Protein AF-A0A8J8CXN2-F1 (afdb_monomer_lite)

Radius of gyration: 13.0 Å; chains: 1; bounding box: 28×34×32 Å

pLDDT: mean 85.27, std 10.56, range [48.66, 95.94]

Foldseek 3Di:
DQVQQFFAFAPDPPFDAAPQPRDTDDAFAKWKFKWKDDVPGIYTPGIHHPVRADPDPPDDADAPMKIWIWIFGWHWDDDPPDITIGTHPIDTPDIGDHD

Structure (mmCIF, N/CA/C/O backbone):
data_AF-A0A8J8CXN2-F1
#
_entry.id   AF-A0A8J8CXN2-F1
#
loop_
_atom_site.group_PDB
_atom_site.id
_atom_site.type_symbol
_atom_site.label_atom_id
_atom_site.label_alt_id
_atom_site.label_comp_id
_atom_site.label_asym_id
_atom_site.label_entity_id
_atom_site.label_seq_id
_atom_site.pdbx_PDB_ins_code
_atom_site.Cartn_x
_atom_site.Cartn_y
_atom_site.Cartn_z
_atom_site.occupancy
_atom_site.B_iso_or_equiv
_atom_site.auth_seq_id
_atom_site.auth_comp_id
_atom_site.auth_asym_id
_atom_site.auth_atom_id
_atom_site.pdbx_PDB_model_num
ATOM 1 N N . MET A 1 1 ? -12.482 -5.252 -4.882 1.00 48.66 1 MET A N 1
ATOM 2 C CA . MET A 1 1 ? -11.534 -5.880 -3.932 1.00 48.66 1 MET A CA 1
ATOM 3 C C . MET A 1 1 ? -10.559 -4.883 -3.281 1.00 48.66 1 MET A C 1
ATOM 5 O O . MET A 1 1 ? -10.011 -5.231 -2.248 1.00 48.66 1 MET A O 1
ATOM 9 N N . ALA A 1 2 ? -10.402 -3.644 -3.782 1.00 48.72 2 ALA A N 1
ATOM 10 C CA . ALA A 1 2 ? -9.503 -2.621 -3.212 1.00 48.72 2 ALA A CA 1
ATOM 11 C C . ALA A 1 2 ? -9.882 -2.106 -1.803 1.00 48.72 2 ALA A C 1
ATOM 13 O O . ALA A 1 2 ? -9.014 -1.720 -1.028 1.00 48.72 2 ALA A O 1
ATOM 14 N N . THR A 1 3 ? -11.165 -2.157 -1.426 1.00 52.00 3 THR A N 1
ATOM 15 C CA . THR A 1 3 ? -11.666 -1.632 -0.140 1.00 52.00 3 THR A CA 1
ATOM 16 C C . THR A 1 3 ? -11.032 -2.291 1.088 1.00 52.00 3 THR A C 1
ATOM 18 O O . THR A 1 3 ? -11.015 -1.680 2.146 1.00 52.00 3 THR A O 1
ATOM 21 N N . ALA A 1 4 ? -10.513 -3.518 0.961 1.00 69.81 4 ALA A N 1
ATOM 22 C CA . ALA A 1 4 ? -9.899 -4.230 2.080 1.00 69.81 4 ALA A CA 1
ATOM 23 C C . ALA A 1 4 ? -8.498 -3.702 2.448 1.00 69.81 4 ALA A C 1
ATOM 25 O O . ALA A 1 4 ? -8.088 -3.884 3.587 1.00 69.81 4 ALA A O 1
ATOM 26 N N . LEU A 1 5 ? -7.774 -3.074 1.508 1.00 78.69 5 LEU A N 1
ATOM 27 C CA . LEU A 1 5 ? -6.427 -2.528 1.740 1.00 78.69 5 LEU A CA 1
ATOM 28 C C . LEU A 1 5 ? -6.448 -1.059 2.176 1.00 78.69 5 LEU A C 1
ATOM 30 O O . LEU A 1 5 ? -5.586 -0.635 2.944 1.00 78.69 5 LEU A O 1
ATOM 34 N N . THR A 1 6 ? -7.422 -0.275 1.716 1.00 80.31 6 THR A N 1
ATOM 35 C CA . THR A 1 6 ? -7.575 1.127 2.125 1.00 80.31 6 THR A CA 1
ATOM 36 C C . THR A 1 6 ? -7.796 1.248 3.630 1.00 80.31 6 THR A C 1
ATOM 38 O O . THR A 1 6 ? -8.584 0.510 4.214 1.00 80.31 6 THR A O 1
ATOM 41 N N . GLY A 1 7 ? -7.130 2.218 4.256 1.00 78.50 7 GLY A N 1
ATOM 42 C CA . GLY A 1 7 ? -7.203 2.441 5.698 1.00 78.50 7 GLY A CA 1
ATOM 43 C C . GLY A 1 7 ? -6.317 1.502 6.513 1.00 78.50 7 GLY A C 1
ATOM 44 O O . GLY A 1 7 ? -6.316 1.588 7.738 1.00 78.50 7 GLY A O 1
ATOM 45 N N . THR A 1 8 ? -5.535 0.637 5.857 1.00 82.75 8 THR A N 1
ATOM 46 C CA . THR A 1 8 ? -4.540 -0.176 6.557 1.00 82.75 8 THR A CA 1
ATOM 47 C C . THR A 1 8 ? -3.479 0.741 7.152 1.00 82.75 8 THR A C 1
ATOM 49 O O . THR A 1 8 ? -2.902 1.591 6.464 1.00 82.75 8 THR A O 1
ATOM 52 N N . ARG A 1 9 ? -3.231 0.574 8.451 1.00 82.94 9 ARG A N 1
ATOM 53 C CA . ARG A 1 9 ? -2.203 1.320 9.169 1.00 82.94 9 ARG A CA 1
ATOM 54 C C . ARG A 1 9 ? -0.819 0.918 8.668 1.00 82.94 9 ARG A C 1
ATOM 56 O O . ARG A 1 9 ? -0.520 -0.263 8.515 1.00 82.94 9 ARG A O 1
ATOM 63 N N . VAL A 1 10 ? 0.036 1.913 8.468 1.00 80.81 10 VAL A N 1
ATOM 64 C CA . VAL A 1 10 ? 1.449 1.708 8.154 1.00 80.81 10 VAL A CA 1
ATOM 65 C C . VAL A 1 10 ? 2.229 1.791 9.460 1.00 80.81 10 VAL A C 1
ATOM 67 O O . VAL A 1 10 ? 2.353 2.871 10.035 1.00 80.81 10 VAL A O 1
ATOM 70 N N . ASP A 1 11 ? 2.703 0.651 9.964 1.00 67.50 11 ASP A N 1
ATOM 71 C CA . ASP A 1 11 ? 3.431 0.588 11.235 1.00 67.50 11 ASP A CA 1
ATOM 72 C C . ASP A 1 11 ? 4.941 0.503 10.982 1.00 67.50 11 ASP A C 1
ATOM 74 O O . ASP A 1 11 ? 5.477 -0.539 10.619 1.00 67.50 11 ASP A O 1
ATOM 78 N N . VAL A 1 12 ? 5.625 1.638 11.109 1.00 56.72 12 VAL A N 1
ATOM 79 C CA . VAL A 1 12 ? 7.057 1.807 10.774 1.00 56.72 12 VAL A CA 1
ATOM 80 C C . VAL A 1 12 ? 7.774 2.737 11.766 1.00 56.72 12 VAL A C 1
ATOM 82 O O . VAL A 1 12 ? 8.868 3.227 11.503 1.00 56.72 12 VAL A O 1
ATOM 85 N N . GLY A 1 13 ? 7.176 2.958 12.942 1.00 58.75 13 GLY A N 1
ATOM 86 C CA . GLY A 1 13 ? 7.683 3.867 13.976 1.00 58.75 13 GLY A CA 1
ATOM 87 C C . GLY A 1 13 ? 7.145 5.298 13.840 1.00 58.75 13 GLY A C 1
ATOM 88 O O . GLY A 1 13 ? 6.039 5.504 13.348 1.00 58.75 13 GLY A O 1
ATOM 89 N N . GLU A 1 14 ? 7.917 6.296 14.291 1.00 58.78 14 GLU A N 1
ATOM 90 C CA . GLU A 1 14 ? 7.521 7.722 14.276 1.00 58.78 14 GLU A CA 1
ATOM 91 C C . GLU A 1 14 ? 7.402 8.322 12.859 1.00 58.78 14 GLU A C 1
ATOM 93 O O . GLU A 1 14 ? 6.884 9.423 12.690 1.00 58.78 14 GLU A O 1
ATOM 98 N N . SER A 1 15 ? 7.911 7.639 11.828 1.00 70.25 15 SER A N 1
ATOM 99 C CA . SER A 1 15 ? 7.906 8.105 10.433 1.00 70.25 15 SER A CA 1
ATOM 100 C C . SER A 1 15 ? 7.911 6.929 9.455 1.00 70.25 15 SER A C 1
ATOM 102 O O . SER A 1 15 ? 8.500 5.894 9.748 1.00 70.25 15 SER A O 1
ATOM 104 N N . VAL A 1 16 ? 7.264 7.087 8.291 1.00 85.25 16 VAL A N 1
ATOM 105 C CA . VAL A 1 16 ? 7.311 6.082 7.215 1.00 85.25 16 VAL A CA 1
ATOM 106 C C . VAL A 1 16 ? 8.520 6.331 6.328 1.00 85.25 16 VAL A C 1
ATOM 108 O O . VAL A 1 16 ? 8.712 7.447 5.851 1.00 85.25 16 VAL A O 1
ATOM 111 N N . HIS A 1 17 ? 9.313 5.283 6.100 1.00 90.88 17 HIS A N 1
ATOM 112 C CA . HIS A 1 17 ? 10.535 5.331 5.298 1.00 90.88 17 HIS A CA 1
ATOM 113 C C . HIS A 1 17 ? 10.459 4.376 4.113 1.00 90.88 17 HIS A C 1
ATOM 115 O O . HIS A 1 17 ? 9.802 3.334 4.161 1.00 90.88 17 HIS A O 1
ATOM 121 N N . CYS A 1 18 ? 11.161 4.734 3.046 1.00 92.81 18 CYS A N 1
ATOM 122 C CA . CYS A 1 18 ? 11.373 3.884 1.890 1.00 92.81 18 CYS A CA 1
ATOM 123 C C . CYS A 1 18 ? 12.318 2.732 2.237 1.00 92.81 18 CYS A C 1
ATOM 125 O O . CYS A 1 18 ? 13.470 2.970 2.584 1.00 92.81 18 CYS A O 1
ATOM 127 N N . VAL A 1 19 ? 11.901 1.488 2.014 1.00 92.38 19 VAL A N 1
ATOM 128 C CA . VAL A 1 19 ? 12.772 0.316 2.216 1.00 92.38 19 VAL A CA 1
ATOM 129 C C . VAL A 1 19 ? 14.017 0.347 1.315 1.00 92.38 19 VAL A C 1
ATOM 131 O O . VAL A 1 19 ? 15.062 -0.163 1.702 1.00 92.38 19 VAL A O 1
ATOM 134 N N . GLY A 1 20 ? 13.931 0.939 0.118 1.00 91.56 20 GLY A N 1
ATOM 135 C CA . GLY A 1 20 ? 15.036 0.936 -0.849 1.00 91.56 20 GLY A CA 1
ATOM 136 C C . GLY A 1 20 ? 16.092 2.028 -0.651 1.00 91.56 20 GLY A C 1
ATOM 137 O O . GLY A 1 20 ? 17.237 1.833 -1.050 1.00 91.56 20 GLY A O 1
ATOM 138 N N . CYS A 1 21 ? 15.733 3.176 -0.069 1.00 92.69 21 CYS A N 1
ATOM 139 C CA . CYS A 1 21 ? 16.641 4.327 0.047 1.00 92.69 21 CYS A CA 1
ATOM 140 C C . CYS A 1 21 ? 16.600 5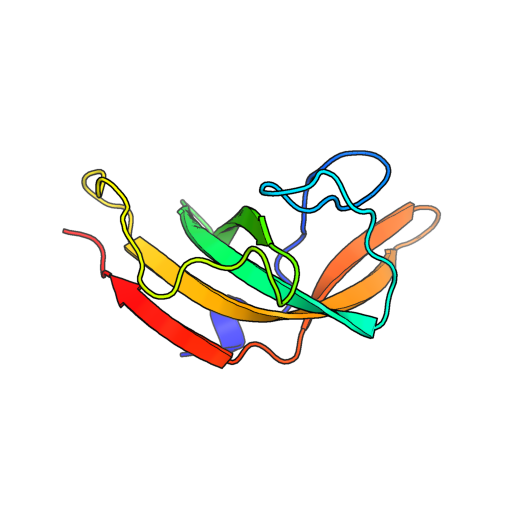.051 1.399 1.00 92.69 21 CYS A C 1
ATOM 142 O O . CYS A 1 21 ? 17.274 6.066 1.546 1.00 92.69 21 CYS A O 1
ATOM 144 N N . ASP A 1 22 ? 15.793 4.573 2.350 1.00 91.00 22 ASP A N 1
ATOM 145 C CA . ASP A 1 22 ? 15.572 5.178 3.674 1.00 91.00 22 ASP A CA 1
ATOM 146 C C . ASP A 1 22 ? 15.021 6.622 3.639 1.00 91.00 22 ASP A C 1
ATOM 148 O O . ASP A 1 22 ? 15.032 7.361 4.621 1.00 91.00 22 ASP A O 1
ATOM 152 N N . GLY A 1 23 ? 14.511 7.053 2.480 1.00 90.44 23 GLY A N 1
ATOM 153 C CA . GLY A 1 23 ? 13.853 8.346 2.325 1.00 90.44 23 GLY A CA 1
ATOM 154 C C . GLY A 1 23 ? 12.554 8.415 3.128 1.00 90.44 23 GLY A C 1
ATOM 155 O O . GLY A 1 23 ? 11.742 7.492 3.078 1.00 90.44 23 GLY A O 1
ATOM 156 N N . ARG A 1 24 ? 12.343 9.527 3.837 1.00 91.62 24 ARG A N 1
ATOM 157 C CA . ARG A 1 24 ? 11.139 9.784 4.641 1.00 91.62 24 ARG A CA 1
ATOM 158 C C . ARG A 1 24 ? 9.947 10.169 3.775 1.00 91.62 24 ARG A C 1
ATOM 160 O O . ARG A 1 24 ? 10.087 10.955 2.840 1.00 91.62 24 ARG A O 1
ATOM 167 N N . PHE A 1 25 ? 8.769 9.690 4.157 1.00 90.81 25 PHE A N 1
ATOM 168 C CA . PHE A 1 25 ? 7.498 10.088 3.569 1.00 90.81 25 PHE A CA 1
ATOM 169 C C . PHE A 1 25 ? 6.657 10.928 4.522 1.00 90.81 25 PHE A C 1
ATOM 171 O O . PHE A 1 25 ? 6.750 10.829 5.748 1.00 90.81 25 PHE A O 1
ATOM 178 N N . HIS A 1 26 ? 5.801 11.739 3.915 1.00 89.75 26 HIS A N 1
ATOM 179 C CA . HIS A 1 26 ? 4.851 12.615 4.581 1.00 89.75 26 HIS A CA 1
ATOM 180 C C . HIS A 1 26 ? 3.437 12.313 4.075 1.00 89.75 26 HIS A C 1
ATOM 182 O O . HIS A 1 26 ? 3.250 11.528 3.143 1.00 89.75 26 HIS A O 1
ATOM 188 N N . GLU A 1 27 ? 2.442 12.949 4.684 1.00 90.81 27 GLU A N 1
ATOM 189 C CA . GLU A 1 27 ? 1.075 12.936 4.170 1.00 90.81 27 GLU A CA 1
ATOM 190 C C . GLU A 1 27 ? 1.022 13.372 2.695 1.00 90.81 27 GLU A C 1
ATOM 192 O O . GLU A 1 27 ? 1.748 14.272 2.271 1.00 90.81 27 GLU A O 1
ATOM 197 N N . GLY A 1 28 ? 0.170 12.718 1.909 1.00 90.56 28 GLY A N 1
ATOM 198 C CA . GLY A 1 28 ? 0.008 12.935 0.475 1.00 90.56 28 GLY A CA 1
ATOM 199 C C . GLY A 1 28 ? 1.105 12.309 -0.389 1.00 90.56 28 GLY A C 1
ATOM 200 O O . GLY A 1 28 ? 1.031 12.403 -1.612 1.00 90.56 28 GLY A O 1
ATOM 201 N N . ALA A 1 29 ? 2.127 11.678 0.202 1.00 91.81 29 ALA A N 1
ATOM 202 C CA . ALA A 1 29 ? 3.195 11.064 -0.577 1.00 91.81 29 ALA A CA 1
ATOM 203 C C . ALA A 1 29 ? 2.677 9.835 -1.349 1.00 91.81 29 ALA A C 1
ATOM 205 O O . ALA A 1 29 ? 2.081 8.945 -0.727 1.00 91.81 29 ALA A O 1
ATOM 206 N N . PRO A 1 30 ? 2.933 9.748 -2.670 1.00 94.50 30 PRO A N 1
ATOM 207 C CA . PRO A 1 30 ? 2.682 8.534 -3.429 1.00 94.50 30 PRO A CA 1
ATOM 208 C C . PRO A 1 30 ? 3.705 7.470 -3.033 1.00 94.50 30 PRO A C 1
ATOM 210 O O . PRO A 1 30 ? 4.910 7.735 -2.966 1.00 94.50 30 PRO A O 1
ATOM 213 N N . VAL A 1 31 ? 3.220 6.263 -2.778 1.00 94.88 31 VAL A N 1
ATOM 214 C CA . VAL A 1 31 ? 4.032 5.122 -2.364 1.00 94.88 31 VAL A CA 1
ATOM 215 C C . VAL A 1 31 ? 3.584 3.857 -3.076 1.00 94.88 31 VAL A C 1
ATOM 217 O O . VAL A 1 31 ? 2.426 3.706 -3.457 1.00 94.88 31 VAL A O 1
ATOM 220 N N . THR A 1 32 ? 4.500 2.908 -3.186 1.00 95.94 32 THR A N 1
ATOM 221 C CA . THR A 1 32 ? 4.165 1.523 -3.508 1.00 95.94 32 THR A CA 1
ATOM 222 C C . THR A 1 32 ? 4.306 0.696 -2.245 1.00 95.94 32 THR A C 1
ATOM 224 O O . THR A 1 32 ? 5.293 0.821 -1.519 1.00 95.94 32 THR A O 1
ATOM 227 N N . VAL A 1 33 ? 3.331 -0.160 -1.967 1.00 93.62 33 VAL A N 1
ATOM 228 C CA . VAL A 1 33 ? 3.329 -1.030 -0.796 1.00 93.62 33 VAL A CA 1
ATOM 229 C C . VAL A 1 33 ? 3.299 -2.493 -1.194 1.00 93.62 33 VAL A C 1
ATOM 231 O O . VAL A 1 33 ? 2.623 -2.887 -2.144 1.00 93.62 33 VAL A O 1
ATOM 234 N N . ILE A 1 34 ? 4.018 -3.303 -0.421 1.00 93.19 34 ILE A N 1
ATOM 235 C CA . ILE A 1 34 ? 3.788 -4.744 -0.371 1.00 93.19 34 ILE A CA 1
ATOM 236 C C . ILE A 1 34 ? 3.003 -5.021 0.901 1.00 93.19 34 ILE A C 1
ATOM 238 O O . ILE A 1 34 ? 3.465 -4.723 2.006 1.00 93.19 34 ILE A O 1
ATOM 242 N N . ALA A 1 35 ? 1.816 -5.585 0.725 1.00 91.62 35 ALA A N 1
ATOM 243 C CA . ALA A 1 35 ? 0.890 -5.888 1.798 1.00 91.62 35 ALA A CA 1
ATOM 244 C C . ALA A 1 35 ? 0.585 -7.382 1.829 1.00 91.62 35 ALA A C 1
ATOM 246 O O . ALA A 1 35 ? 0.476 -8.027 0.785 1.00 91.62 35 ALA A O 1
ATOM 247 N N . ARG A 1 36 ? 0.409 -7.932 3.025 1.00 90.00 36 ARG A N 1
ATOM 248 C CA . ARG A 1 36 ? 0.147 -9.352 3.245 1.00 90.00 36 ARG A CA 1
ATOM 249 C C . ARG A 1 36 ? -1.125 -9.534 4.055 1.00 90.00 36 ARG A C 1
ATOM 251 O O . ARG A 1 36 ? -1.362 -8.800 5.009 1.00 90.00 36 ARG A O 1
ATOM 258 N N . THR A 1 37 ? -1.948 -10.509 3.693 1.00 88.69 37 THR A N 1
ATOM 259 C CA . THR A 1 37 ? -3.138 -10.835 4.485 1.00 88.69 37 THR A CA 1
ATOM 260 C C . THR A 1 37 ? -2.741 -11.522 5.786 1.00 88.69 37 THR A C 1
ATOM 262 O O . THR A 1 37 ? -1.972 -12.483 5.758 1.00 88.69 37 THR A O 1
ATOM 265 N N . ARG A 1 38 ? -3.339 -11.100 6.898 1.00 83.12 38 ARG A N 1
ATOM 266 C CA . ARG A 1 38 ? -3.296 -11.770 8.203 1.00 83.12 38 ARG A CA 1
ATOM 267 C C . ARG A 1 38 ? -4.707 -11.971 8.749 1.00 83.12 38 ARG A C 1
ATOM 269 O O . ARG A 1 38 ? -5.687 -11.473 8.193 1.00 83.12 38 ARG A O 1
ATOM 276 N N . THR A 1 39 ? -4.829 -12.711 9.849 1.00 77.38 39 THR A N 1
ATOM 277 C CA . THR A 1 39 ? -6.110 -12.901 10.539 1.00 77.38 39 THR A CA 1
ATOM 278 C C . THR A 1 39 ? -6.710 -11.545 10.916 1.00 77.38 39 THR A C 1
ATOM 280 O O . THR A 1 39 ? -6.228 -10.885 11.830 1.00 77.38 39 THR A O 1
ATOM 283 N N . GLY A 1 40 ? -7.770 -11.138 10.212 1.00 74.88 40 GLY A N 1
ATOM 284 C CA . GLY A 1 40 ? -8.491 -9.890 10.475 1.00 74.88 40 GLY A CA 1
ATOM 285 C C . GLY A 1 40 ? -8.157 -8.709 9.558 1.00 74.88 40 GLY A C 1
ATOM 286 O O . GLY A 1 40 ? -8.772 -7.660 9.731 1.00 74.88 40 GLY A O 1
ATOM 287 N N . GLY A 1 41 ? -7.261 -8.850 8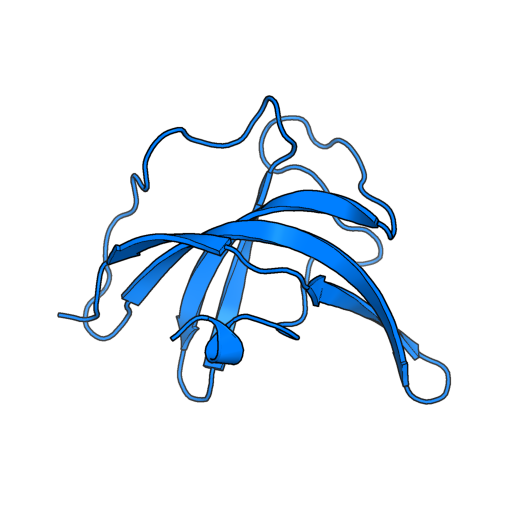.572 1.00 84.56 41 GLY A N 1
ATOM 288 C CA . GLY A 1 41 ? -7.003 -7.767 7.620 1.00 84.56 41 GLY A CA 1
ATOM 289 C C . GLY A 1 41 ? -5.713 -7.901 6.819 1.00 84.56 41 GLY A C 1
ATOM 290 O O . GLY A 1 41 ? -5.234 -9.001 6.542 1.00 84.56 41 GLY A O 1
ATOM 291 N N . TRP A 1 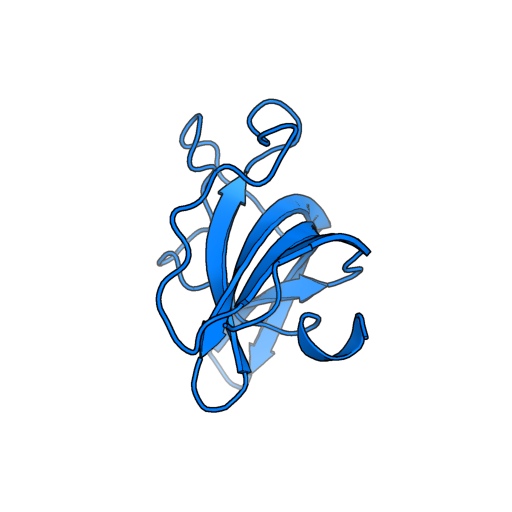42 ? -5.172 -6.754 6.431 1.00 87.31 42 TRP A N 1
ATOM 292 C CA . TRP A 1 42 ? -3.893 -6.633 5.745 1.00 87.31 42 TRP A CA 1
ATOM 293 C C . TRP A 1 42 ? -2.873 -5.992 6.667 1.00 87.31 42 TRP A C 1
ATOM 295 O O . TRP A 1 42 ? -3.206 -5.065 7.395 1.00 87.31 42 TRP A O 1
ATOM 305 N N . ASP A 1 43 ? -1.632 -6.445 6.564 1.00 88.19 43 ASP A N 1
ATOM 306 C CA . ASP A 1 43 ? -0.480 -5.788 7.160 1.00 88.19 43 ASP A CA 1
ATOM 307 C C . ASP A 1 43 ? 0.408 -5.252 6.037 1.00 88.19 43 ASP A C 1
ATOM 309 O O . ASP A 1 43 ? 0.712 -5.963 5.074 1.00 88.19 43 ASP A O 1
ATOM 313 N N . ILE A 1 44 ? 0.836 -3.996 6.155 1.00 89.75 44 ILE A N 1
ATOM 314 C CA . ILE A 1 44 ? 1.827 -3.414 5.247 1.00 89.75 44 ILE A CA 1
ATOM 315 C C . ILE A 1 44 ? 3.215 -3.886 5.688 1.00 89.75 44 ILE A C 1
ATOM 317 O O . ILE A 1 44 ? 3.668 -3.539 6.775 1.00 89.75 44 ILE A O 1
ATOM 321 N N . GLU A 1 45 ? 3.898 -4.672 4.854 1.00 89.19 45 GLU A N 1
ATOM 322 C CA . GLU A 1 45 ? 5.231 -5.207 5.174 1.00 89.19 45 GLU A CA 1
ATOM 323 C C . GLU A 1 45 ? 6.353 -4.283 4.709 1.00 89.19 45 GLU A C 1
ATOM 325 O O . GLU A 1 45 ? 7.408 -4.207 5.339 1.00 89.19 45 GLU A O 1
ATOM 330 N N . ARG A 1 46 ? 6.163 -3.628 3.559 1.00 91.75 46 ARG A N 1
ATOM 331 C CA . ARG A 1 46 ? 7.178 -2.774 2.937 1.00 91.75 46 ARG A CA 1
ATOM 332 C C . ARG A 1 46 ? 6.523 -1.587 2.259 1.00 91.75 46 ARG A C 1
ATOM 334 O O . ARG A 1 46 ? 5.479 -1.736 1.626 1.00 91.75 46 ARG A O 1
ATOM 341 N N . VAL A 1 47 ? 7.186 -0.440 2.350 1.00 93.19 47 VAL A N 1
ATOM 342 C CA . VAL A 1 47 ? 6.802 0.800 1.675 1.00 93.19 47 VAL A CA 1
ATOM 343 C C . VAL A 1 47 ? 7.978 1.275 0.835 1.00 93.19 47 VAL A C 1
ATOM 345 O O . VAL A 1 47 ? 9.117 1.310 1.302 1.00 93.19 47 VAL A O 1
ATOM 348 N N . PHE A 1 48 ? 7.710 1.637 -0.410 1.00 94.75 48 PHE A N 1
ATOM 349 C CA . PHE A 1 48 ? 8.697 2.097 -1.371 1.00 94.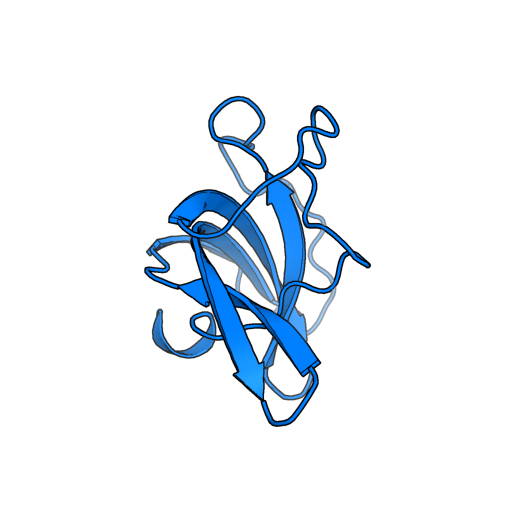75 48 PHE A CA 1
ATOM 350 C C . PHE A 1 48 ? 8.290 3.449 -1.935 1.00 94.75 48 PHE A C 1
ATOM 352 O O . PHE A 1 48 ? 7.110 3.731 -2.137 1.00 94.75 48 PHE A O 1
ATOM 359 N N . GLY A 1 49 ? 9.294 4.271 -2.219 1.00 94.00 49 GLY A N 1
ATOM 360 C CA . GLY A 1 49 ? 9.108 5.490 -2.993 1.00 94.00 49 GLY A CA 1
ATOM 361 C C . GLY A 1 49 ? 9.039 5.176 -4.489 1.00 94.00 49 GLY A C 1
ATOM 362 O O . GLY A 1 49 ? 9.448 4.085 -4.897 1.00 94.00 49 GLY A O 1
ATOM 363 N N . PRO A 1 50 ? 8.627 6.146 -5.322 1.00 89.25 50 PRO A N 1
ATOM 364 C CA . PRO A 1 50 ? 8.391 5.938 -6.756 1.00 89.25 50 PRO A CA 1
ATOM 365 C C . PRO A 1 50 ? 9.580 5.354 -7.536 1.00 89.25 50 PRO A C 1
ATOM 367 O O . PRO A 1 50 ? 9.395 4.676 -8.538 1.00 89.25 50 PRO A O 1
ATOM 370 N N . HIS A 1 51 ? 10.811 5.606 -7.084 1.00 92.06 51 HIS A N 1
ATOM 371 C CA . HIS A 1 51 ? 12.034 5.136 -7.749 1.00 92.06 51 HIS A CA 1
ATOM 372 C C . HIS A 1 51 ? 12.610 3.841 -7.167 1.00 92.06 51 HIS A C 1
ATOM 374 O O . HIS A 1 51 ? 13.576 3.307 -7.703 1.00 92.06 51 HIS A O 1
ATOM 380 N N . CYS A 1 52 ? 12.063 3.364 -6.050 1.00 95.00 52 CYS A N 1
ATOM 381 C CA . CYS A 1 52 ? 12.558 2.185 -5.340 1.00 95.00 52 CYS A CA 1
ATOM 382 C C . CYS A 1 52 ? 11.571 1.018 -5.383 1.00 95.00 52 CYS A C 1
ATOM 384 O O . CYS A 1 52 ? 11.888 -0.058 -4.878 1.00 95.00 52 CYS A O 1
ATOM 386 N N . ALA A 1 53 ? 10.369 1.248 -5.911 1.00 92.94 53 ALA A N 1
ATOM 387 C CA . ALA A 1 53 ? 9.335 0.239 -6.004 1.00 92.94 53 ALA A CA 1
ATOM 388 C C . ALA A 1 53 ? 9.790 -0.915 -6.913 1.00 92.94 53 ALA A C 1
ATOM 390 O O . ALA A 1 53 ? 10.334 -0.666 -7.993 1.00 92.94 53 ALA A O 1
ATOM 391 N N . PRO A 1 54 ? 9.579 -2.174 -6.500 1.00 92.25 54 PRO A N 1
ATOM 392 C CA . PRO A 1 54 ? 9.798 -3.303 -7.389 1.00 92.25 54 PRO A CA 1
ATOM 393 C C . PRO A 1 54 ? 8.762 -3.281 -8.520 1.00 92.25 54 PRO A C 1
ATOM 395 O O . PRO A 1 54 ? 7.611 -2.903 -8.305 1.00 92.25 54 PRO A O 1
ATOM 398 N N . ALA A 1 55 ? 9.168 -3.713 -9.714 1.00 88.81 55 ALA A N 1
ATOM 399 C CA . ALA A 1 55 ? 8.271 -3.804 -10.868 1.00 88.81 55 ALA A CA 1
ATOM 400 C C . ALA A 1 55 ? 7.248 -4.944 -10.733 1.00 88.81 55 ALA A C 1
ATOM 402 O O . ALA A 1 55 ? 6.156 -4.867 -11.287 1.00 88.81 55 ALA A O 1
ATOM 403 N N . GLU A 1 56 ? 7.609 -5.996 -9.997 1.00 89.31 56 GLU A N 1
ATOM 404 C CA . GLU A 1 56 ? 6.821 -7.216 -9.844 1.00 89.31 56 GLU A CA 1
ATOM 405 C C . GLU A 1 56 ? 6.904 -7.722 -8.403 1.00 89.31 56 GLU A C 1
ATOM 407 O O . GLU A 1 56 ? 7.855 -7.438 -7.663 1.00 89.31 56 GLU A O 1
ATOM 412 N N . LEU A 1 57 ? 5.907 -8.495 -7.980 1.00 88.00 57 LEU A N 1
ATOM 413 C CA . LEU A 1 57 ? 5.852 -9.021 -6.625 1.00 88.00 57 LEU A CA 1
ATOM 414 C C . LEU A 1 57 ? 6.748 -10.263 -6.462 1.00 88.00 57 LEU A C 1
ATOM 416 O O . LEU A 1 57 ? 6.282 -11.403 -6.492 1.00 88.00 57 LEU A O 1
ATOM 420 N N . GLU A 1 58 ? 8.040 -10.070 -6.223 1.00 82.31 58 GLU A N 1
ATOM 421 C CA . GLU A 1 58 ? 8.989 -11.152 -5.916 1.00 82.31 58 GLU A CA 1
ATOM 422 C C . GLU A 1 58 ? 8.982 -11.497 -4.417 1.00 82.31 58 GLU A C 1
ATOM 424 O O . GLU A 1 58 ? 9.786 -11.008 -3.622 1.00 82.31 58 GLU A O 1
ATOM 429 N N . VAL A 1 59 ? 8.023 -12.323 -3.994 1.00 74.38 59 VAL A N 1
ATOM 430 C CA . VAL A 1 59 ? 7.895 -12.759 -2.594 1.00 74.38 59 VAL A CA 1
ATOM 431 C C . VAL A 1 59 ? 7.662 -14.260 -2.491 1.00 74.38 59 VAL A C 1
ATOM 433 O O . VAL A 1 59 ? 6.831 -14.827 -3.208 1.00 74.38 59 VAL A O 1
ATOM 436 N N . ASP A 1 60 ? 8.342 -14.881 -1.528 1.00 70.06 60 ASP A N 1
ATOM 437 C CA . ASP A 1 60 ? 8.029 -16.237 -1.096 1.00 70.06 60 ASP A CA 1
ATOM 438 C C . ASP A 1 60 ? 6.664 -16.238 -0.401 1.00 70.06 60 ASP A C 1
ATOM 440 O O . ASP A 1 60 ? 6.456 -15.628 0.659 1.00 70.06 60 ASP A O 1
ATOM 444 N N . ARG A 1 61 ? 5.698 -16.910 -1.035 1.00 67.31 61 ARG A N 1
ATOM 445 C CA . ARG A 1 61 ? 4.376 -17.138 -0.449 1.00 67.31 61 ARG A CA 1
ATOM 446 C C . ARG A 1 61 ? 4.523 -18.083 0.741 1.00 67.31 61 ARG A C 1
ATOM 448 O O . ARG A 1 61 ? 5.187 -19.110 0.629 1.00 67.31 61 ARG A O 1
ATOM 455 N N . ARG A 1 62 ? 3.869 -17.752 1.852 1.00 73.69 62 ARG A N 1
ATOM 456 C CA . ARG A 1 62 ? 3.654 -18.688 2.961 1.00 73.69 62 ARG A CA 1
ATOM 457 C C . ARG A 1 62 ? 2.253 -19.276 2.822 1.00 73.69 62 ARG A C 1
ATOM 459 O O . ARG A 1 62 ? 1.363 -18.610 2.291 1.00 73.69 62 ARG A O 1
ATOM 466 N N . ASP A 1 63 ? 2.069 -20.514 3.262 1.00 74.50 63 ASP A N 1
ATOM 467 C CA . ASP A 1 63 ? 0.761 -21.169 3.203 1.00 74.50 63 ASP A CA 1
ATOM 468 C C . ASP A 1 63 ? -0.272 -20.382 4.025 1.00 74.50 63 ASP A C 1
ATOM 470 O O . ASP A 1 63 ? 0.027 -19.900 5.119 1.00 74.50 63 ASP A O 1
ATOM 474 N N . GLY A 1 64 ? -1.480 -20.219 3.478 1.00 80.19 64 GLY A N 1
ATOM 475 C CA . GLY A 1 64 ? -2.567 -19.471 4.119 1.00 80.19 64 GLY A CA 1
ATOM 476 C C . GLY A 1 64 ? -2.478 -17.939 4.048 1.00 80.19 64 GLY A C 1
ATOM 477 O O . GLY A 1 64 ? -3.402 -17.271 4.510 1.00 80.19 64 GLY A O 1
ATOM 478 N N . GLU A 1 65 ? -1.437 -17.361 3.441 1.00 86.50 65 GLU A N 1
ATOM 479 C CA . GLU A 1 65 ? -1.288 -15.908 3.282 1.00 86.50 65 GLU A CA 1
ATOM 480 C C . GLU A 1 65 ? -1.287 -15.513 1.802 1.00 86.50 65 GLU A C 1
ATOM 482 O O . GLU A 1 65 ? -0.613 -16.124 0.971 1.00 86.50 65 GLU A O 1
ATOM 487 N N . GLY A 1 66 ? -2.014 -14.452 1.465 1.00 89.25 66 GLY A N 1
ATOM 488 C CA . GLY A 1 66 ? -1.906 -13.794 0.176 1.00 89.25 66 GLY A CA 1
ATOM 489 C C . GLY A 1 66 ? -1.097 -12.507 0.275 1.00 89.25 66 GLY A C 1
ATOM 490 O O . GLY A 1 66 ? -1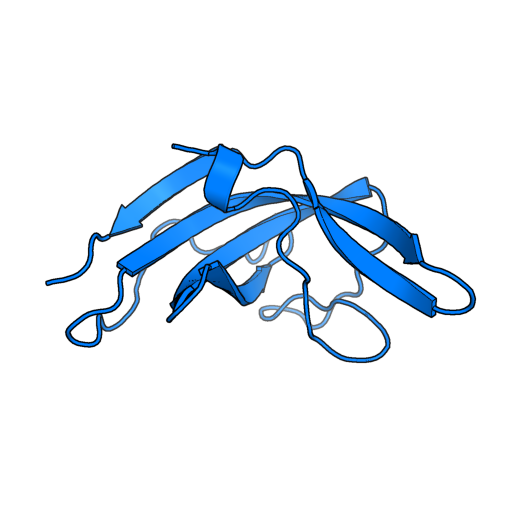.026 -11.879 1.332 1.00 89.25 66 GLY A O 1
ATOM 491 N N . VAL A 1 67 ? -0.483 -12.109 -0.836 1.00 91.94 67 VAL A N 1
ATOM 492 C CA . VAL A 1 67 ? 0.377 -10.923 -0.909 1.00 91.94 67 VAL A CA 1
ATOM 493 C C . VAL A 1 67 ? -0.016 -10.048 -2.096 1.00 91.94 67 VAL A C 1
ATOM 495 O O . VAL A 1 67 ? -0.230 -10.558 -3.195 1.00 91.94 67 VAL A O 1
ATOM 498 N N . ALA A 1 68 ? -0.114 -8.739 -1.879 1.00 92.38 68 ALA A N 1
ATOM 499 C CA . ALA A 1 68 ? -0.423 -7.740 -2.894 1.00 92.38 68 ALA A CA 1
ATOM 500 C C . ALA A 1 68 ? 0.729 -6.746 -3.064 1.00 92.38 68 ALA A C 1
ATOM 502 O O . ALA A 1 68 ? 1.353 -6.339 -2.083 1.00 92.38 68 ALA A O 1
ATOM 503 N N . LEU A 1 69 ? 0.950 -6.331 -4.309 1.00 93.94 69 LEU A N 1
ATOM 504 C CA . LEU A 1 69 ? 1.689 -5.130 -4.676 1.00 93.94 69 LEU A CA 1
ATOM 505 C C . LEU A 1 69 ? 0.663 -4.065 -5.066 1.00 93.94 69 LEU A C 1
ATOM 507 O O . LEU A 1 69 ? -0.196 -4.326 -5.912 1.00 93.94 69 LEU A O 1
ATOM 511 N N . ALA A 1 70 ? 0.727 -2.888 -4.453 1.00 94.25 70 ALA A N 1
ATOM 512 C CA . ALA A 1 70 ? -0.226 -1.820 -4.725 1.00 94.25 70 ALA A CA 1
ATOM 513 C C . ALA A 1 70 ? 0.437 -0.445 -4.717 1.00 94.25 70 ALA A C 1
ATOM 515 O O . ALA A 1 70 ? 1.332 -0.188 -3.914 1.00 94.25 70 ALA A O 1
ATOM 516 N N . GLU A 1 71 ? -0.041 0.444 -5.576 1.00 95.06 71 GLU A N 1
ATOM 517 C CA . GLU A 1 71 ? 0.191 1.879 -5.453 1.00 95.06 71 GLU A CA 1
ATOM 518 C C . GLU A 1 71 ? -0.821 2.469 -4.474 1.00 95.06 71 GLU A C 1
ATOM 520 O O . GLU A 1 71 ? -1.956 2.000 -4.366 1.00 95.06 71 GLU A O 1
ATOM 525 N N . ALA A 1 72 ? -0.393 3.465 -3.708 1.00 94.88 72 ALA A N 1
ATOM 526 C CA . ALA A 1 72 ? -1.216 4.134 -2.718 1.00 94.88 72 ALA A CA 1
ATOM 527 C C . ALA A 1 72 ? -0.694 5.547 -2.435 1.00 94.88 72 ALA A C 1
ATOM 529 O O . ALA A 1 72 ? 0.404 5.937 -2.829 1.00 94.88 72 ALA A O 1
ATOM 530 N N . GLU A 1 73 ? -1.475 6.300 -1.676 1.00 94.31 73 GLU A N 1
ATOM 531 C CA . GLU A 1 73 ? -1.081 7.566 -1.070 1.00 94.31 73 GLU A CA 1
ATOM 532 C C . GLU A 1 73 ? -1.095 7.422 0.455 1.00 94.31 73 GLU A C 1
ATOM 534 O O . GLU A 1 73 ? -1.901 6.674 1.010 1.00 94.31 73 GLU A O 1
ATOM 539 N N . LEU A 1 74 ? -0.210 8.128 1.153 1.00 91.50 74 LEU A N 1
ATOM 540 C CA . LEU A 1 74 ? -0.217 8.166 2.616 1.00 91.50 74 LEU A CA 1
ATOM 541 C C . LEU A 1 74 ? -1.160 9.259 3.124 1.00 91.50 74 LEU A C 1
ATOM 543 O O . LEU A 1 74 ? -1.070 10.403 2.698 1.00 91.50 74 LEU A O 1
ATOM 547 N N . ALA A 1 75 ? -2.028 8.931 4.076 1.00 91.00 75 ALA A N 1
ATOM 548 C CA . ALA A 1 75 ? -2.889 9.887 4.766 1.00 91.00 75 ALA A CA 1
ATOM 549 C C . ALA A 1 75 ? -2.603 9.873 6.268 1.00 91.00 75 ALA A C 1
ATOM 551 O O . ALA A 1 75 ? -2.382 8.803 6.845 1.00 91.00 75 ALA A O 1
ATOM 552 N N . VAL A 1 76 ? -2.650 11.043 6.908 1.00 88.94 76 VAL A N 1
ATOM 553 C CA . 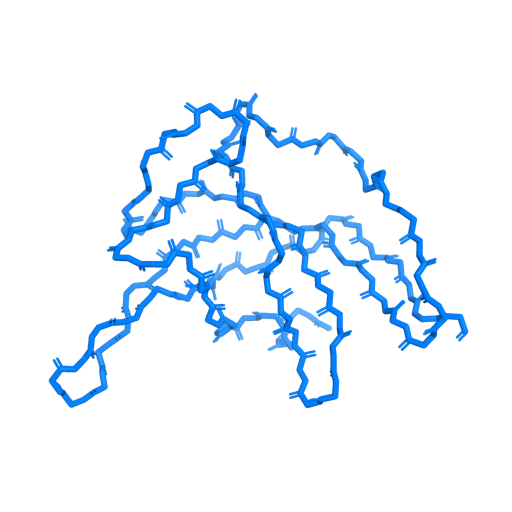VAL A 1 76 ? -2.582 11.129 8.368 1.00 88.94 76 VAL A CA 1
ATOM 554 C C . VAL A 1 76 ? -3.994 11.070 8.930 1.00 88.94 76 VAL A C 1
ATOM 556 O O . VAL A 1 76 ? -4.885 11.807 8.516 1.00 88.94 76 VAL A O 1
ATOM 559 N N . VAL A 1 77 ? -4.203 10.191 9.905 1.00 86.38 77 VAL A N 1
ATOM 560 C CA . VAL A 1 77 ? -5.473 10.077 10.620 1.00 86.38 77 VAL A CA 1
ATOM 561 C C . VAL A 1 77 ? -5.261 10.318 12.099 1.00 86.38 77 VAL A C 1
ATOM 563 O O . VAL A 1 77 ? -4.412 9.704 12.743 1.00 86.38 77 VAL A O 1
ATOM 566 N N . LEU A 1 78 ? -6.064 11.236 12.629 1.00 83.12 78 LEU A N 1
ATOM 567 C CA . LEU A 1 78 ? -6.071 11.606 14.034 1.00 83.12 78 LEU A CA 1
ATOM 568 C C . LEU A 1 78 ? -7.149 10.805 14.763 1.00 83.12 78 LEU A C 1
ATOM 570 O O . LEU A 1 78 ? -8.315 10.816 14.371 1.00 83.12 78 LEU A O 1
ATOM 574 N N . SER A 1 79 ? -6.765 10.138 15.847 1.00 81.69 79 SER A N 1
ATOM 575 C CA . SER A 1 79 ? -7.689 9.461 16.756 1.00 81.69 79 SER A CA 1
ATOM 576 C C . SER A 1 79 ? -7.346 9.842 18.192 1.00 81.69 79 SER A C 1
ATOM 578 O O . SER A 1 79 ? -6.369 9.361 18.770 1.00 81.69 79 SER A O 1
ATOM 580 N N . GLY A 1 80 ? -8.145 10.738 18.773 1.00 84.31 80 GLY A N 1
ATOM 581 C CA . GLY A 1 80 ? -7.861 11.322 20.083 1.00 84.31 80 GLY A CA 1
ATOM 582 C C . GLY A 1 80 ? -6.587 12.171 20.051 1.00 84.31 80 GLY A C 1
ATOM 583 O O . GLY A 1 80 ? -6.508 13.133 19.295 1.00 84.31 80 GLY A O 1
ATOM 584 N N . GLN A 1 81 ? -5.598 11.816 20.875 1.00 81.00 81 GLN A N 1
ATOM 585 C CA . GLN A 1 81 ? -4.291 12.492 20.941 1.00 81.00 81 GLN A CA 1
ATOM 586 C C . GLN A 1 81 ? -3.201 11.806 20.099 1.00 81.00 81 GLN A C 1
ATOM 588 O O . GLN A 1 81 ? -2.036 12.184 20.184 1.00 81.00 81 GLN A O 1
ATOM 593 N N . GLN A 1 82 ? -3.552 10.783 19.316 1.00 80.56 82 GLN A N 1
ATOM 594 C CA . GLN A 1 82 ? -2.602 10.011 18.516 1.00 80.56 82 GLN A CA 1
ATOM 595 C C . GLN A 1 82 ? -2.826 10.259 17.024 1.00 80.56 82 GLN A C 1
ATOM 597 O O . GLN A 1 82 ? -3.967 10.315 16.558 1.00 80.56 82 GLN A O 1
ATOM 602 N N . ALA A 1 83 ? -1.725 10.397 16.288 1.00 82.81 83 ALA A N 1
ATOM 603 C CA . ALA A 1 83 ? -1.704 10.492 14.836 1.00 82.81 83 ALA A CA 1
ATOM 604 C C . ALA A 1 83 ? -1.125 9.201 14.252 1.00 82.81 83 ALA A C 1
ATOM 606 O O . ALA A 1 83 ? -0.126 8.682 14.750 1.00 82.81 83 ALA A O 1
ATOM 607 N N . TRP A 1 84 ? -1.746 8.705 13.188 1.00 85.44 84 TRP A N 1
ATOM 608 C CA . TRP A 1 84 ? -1.340 7.490 12.489 1.00 85.44 84 TRP A CA 1
ATOM 609 C C . TRP A 1 84 ? -1.198 7.775 11.002 1.00 85.44 84 TRP A C 1
ATOM 611 O O . TRP A 1 84 ? -1.926 8.606 10.465 1.00 85.44 84 TRP A O 1
ATOM 621 N N . MET A 1 85 ? -0.315 7.044 10.327 1.00 88.25 85 MET A N 1
ATOM 622 C CA . MET A 1 85 ? -0.254 7.030 8.866 1.00 88.25 85 MET A CA 1
ATOM 623 C C . MET A 1 85 ? -1.009 5.808 8.345 1.00 88.25 85 MET A C 1
ATOM 625 O O . MET A 1 85 ? -0.824 4.693 8.842 1.00 88.25 85 MET A O 1
ATOM 629 N N . MET A 1 86 ? -1.857 6.011 7.344 1.00 90.56 86 MET A N 1
ATOM 630 C CA . MET A 1 86 ? -2.607 4.946 6.676 1.00 90.56 86 MET A CA 1
ATOM 631 C C . MET A 1 86 ? -2.434 5.049 5.167 1.00 90.56 86 MET A C 1
ATOM 633 O O . MET A 1 86 ? -2.212 6.138 4.638 1.00 90.56 86 MET A O 1
ATOM 637 N N . VAL A 1 87 ? -2.580 3.927 4.466 1.00 92.00 87 VAL A N 1
ATOM 638 C CA . VAL A 1 87 ? -2.673 3.942 3.002 1.00 92.00 87 VAL A CA 1
ATOM 639 C C . VAL A 1 87 ? -4.086 4.318 2.552 1.00 92.00 87 VAL A C 1
ATOM 641 O O . VAL A 1 87 ? -5.087 3.826 3.077 1.00 92.00 87 VAL A O 1
ATOM 644 N N . THR A 1 88 ? -4.172 5.188 1.556 1.00 92.06 88 THR A N 1
ATOM 645 C CA . THR A 1 88 ? -5.399 5.600 0.872 1.00 92.06 88 THR A CA 1
ATOM 646 C C . THR A 1 88 ? -5.200 5.550 -0.642 1.00 92.06 88 THR A C 1
ATOM 648 O O . THR A 1 88 ? -4.089 5.308 -1.101 1.00 92.06 88 THR A O 1
ATOM 651 N N . LYS A 1 89 ? -6.277 5.750 -1.417 1.00 92.00 89 LYS A N 1
ATOM 652 C CA . LYS A 1 89 ? -6.265 5.726 -2.896 1.00 92.00 89 LYS A CA 1
ATOM 653 C C . LYS A 1 89 ? -5.487 4.520 -3.449 1.00 92.00 89 LYS A C 1
ATOM 655 O O . LYS A 1 89 ? -4.544 4.671 -4.212 1.00 92.00 89 LYS A O 1
ATOM 660 N N . VAL A 1 90 ? -5.846 3.333 -2.963 1.00 93.31 90 VAL A N 1
ATOM 661 C CA . VAL A 1 90 ? -5.103 2.104 -3.243 1.00 93.31 90 VAL A CA 1
ATOM 662 C C . VAL A 1 90 ? -5.492 1.537 -4.605 1.00 93.31 90 VAL A C 1
ATOM 664 O O . VAL A 1 90 ? -6.650 1.159 -4.798 1.00 93.31 90 VAL A O 1
ATOM 667 N N . ASP A 1 91 ? -4.499 1.368 -5.471 1.00 93.81 91 ASP A N 1
ATOM 668 C CA . ASP A 1 91 ? -4.597 0.667 -6.747 1.00 93.81 91 ASP A CA 1
ATOM 669 C C . ASP A 1 91 ? -3.725 -0.595 -6.707 1.00 93.81 91 ASP A C 1
ATOM 671 O O . ASP A 1 91 ? -2.497 -0.549 -6.657 1.00 93.81 91 ASP A O 1
ATOM 675 N N . VAL A 1 92 ? -4.373 -1.764 -6.681 1.00 92.69 92 VAL A N 1
ATOM 676 C CA . VAL A 1 92 ? -3.675 -3.058 -6.627 1.00 92.69 92 VAL A CA 1
ATOM 677 C C . VAL A 1 92 ? -3.124 -3.395 -8.010 1.00 92.69 92 VAL A C 1
ATOM 679 O O . VAL A 1 92 ? -3.897 -3.646 -8.934 1.00 92.69 92 VAL A O 1
ATOM 682 N N . LEU A 1 93 ? -1.797 -3.445 -8.123 1.00 93.06 93 LEU A N 1
ATOM 683 C CA . LEU A 1 93 ? -1.081 -3.775 -9.355 1.00 93.06 93 LEU A CA 1
ATOM 684 C C . LEU A 1 93 ? -1.000 -5.288 -9.567 1.00 93.06 93 LEU A C 1
ATOM 686 O O . LEU A 1 93 ? -1.263 -5.792 -10.656 1.00 93.06 93 LEU A O 1
ATOM 690 N N . GLU A 1 94 ? -0.661 -6.021 -8.506 1.00 93.12 94 GLU A N 1
ATOM 691 C CA . GLU A 1 94 ? -0.519 -7.473 -8.542 1.00 93.12 94 GLU A CA 1
ATOM 692 C C . GLU A 1 94 ? -1.074 -8.096 -7.259 1.00 93.12 94 GLU A C 1
ATOM 694 O O . GLU A 1 94 ? -0.876 -7.580 -6.158 1.00 93.12 94 GLU A O 1
ATOM 699 N N . TRP A 1 95 ? -1.752 -9.238 -7.391 1.00 90.44 95 TRP A N 1
ATOM 700 C CA . TRP A 1 95 ? -2.278 -10.002 -6.264 1.00 90.44 95 TRP A CA 1
ATOM 701 C C . TRP A 1 95 ? -1.945 -11.485 -6.387 1.00 90.44 95 TRP A C 1
ATOM 703 O O . TRP A 1 95 ? -2.244 -12.150 -7.380 1.00 90.44 95 TRP A O 1
ATOM 713 N N . LYS A 1 96 ? -1.377 -12.023 -5.312 1.00 89.69 96 LYS A N 1
ATOM 714 C CA . LYS A 1 96 ? -1.036 -13.427 -5.139 1.00 89.69 96 LYS A CA 1
ATOM 715 C C . LYS A 1 96 ? -1.902 -14.009 -4.022 1.00 89.69 96 LYS A C 1
ATOM 717 O O . LYS A 1 96 ? -1.580 -13.834 -2.855 1.00 89.69 96 LYS A O 1
ATOM 722 N N . ALA A 1 97 ? -2.987 -14.698 -4.387 1.00 86.31 97 ALA A N 1
ATOM 723 C CA . ALA A 1 97 ? -3.926 -15.291 -3.429 1.00 86.31 97 ALA A CA 1
ATOM 724 C C . ALA A 1 97 ? -3.273 -16.322 -2.480 1.00 86.31 97 ALA A C 1
ATOM 726 O O . ALA A 1 97 ? -2.280 -16.951 -2.881 1.00 86.31 97 ALA A O 1
ATOM 727 N N . PRO A 1 98 ? -3.846 -16.520 -1.269 1.00 83.75 98 PRO A N 1
ATOM 728 C CA . PRO A 1 98 ? -3.472 -17.624 -0.388 1.00 83.75 98 PRO A CA 1
ATOM 729 C C . PRO A 1 98 ? -3.525 -18.967 -1.121 1.00 83.75 98 PRO A C 1
ATOM 731 O O . PRO A 1 98 ? -4.368 -19.159 -2.003 1.00 83.75 98 PRO A O 1
ATOM 734 N N . ARG A 1 99 ? -2.612 -19.872 -0.761 1.00 72.94 99 ARG A N 1
ATOM 735 C CA . ARG A 1 99 ? -2.632 -21.272 -1.206 1.00 72.94 99 ARG A CA 1
ATOM 736 C C . ARG A 1 99 ? -3.553 -22.117 -0.342 1.00 72.94 99 ARG A C 1
ATOM 738 O O . ARG A 1 99 ? -3.576 -21.861 0.883 1.00 72.94 99 ARG A O 1
#

Secondary structure (DSSP, 8-state):
-GGGTTT-B--SSSSEE-TTT--EE-TT-EEEEEEEEETTEEEEEEEE-TTT--SS----PPTT--EEEEEEEEEEEEETTEEEEEEEEEEEEEEE---

Sequence (99 aa):
MATALTGTRVDVGESVHCVGCDGRFHEGAPVTVIARTRTGGWDIERVFGPHCAPAELEVDRRDGEGVALAEAELAVVLSGQQAWMMVTKVDVLEWKAPR